Protein AF-A0A952LCQ3-F1 (afdb_monomer)

pLDDT: mean 89.58, std 14.25, range [39.19, 98.5]

Foldseek 3Di:
DDALVVQLVPLCVQQVPAQEEAEAEVVSLVVLVVCCPPPPRNVSSVSNNVVVVVQCVVVVAAQDWDDHYHNYTGHHHHPPPPPPDD

Mean predicted aligned error: 5.08 Å

Solvent-accessible surface area (backbone atoms only — not comparable to full-atom values): 4782 Å² total; per-residue (Å²): 110,56,54,51,69,55,32,51,75,35,42,62,53,86,55,70,53,40,66,40,76,42,38,32,46,47,66,37,58,55,51,32,60,75,32,41,81,40,91,85,51,7,67,29,20,46,48,29,52,46,53,52,49,53,48,26,66,76,62,74,50,39,76,50,80,38,83,37,65,64,76,9,2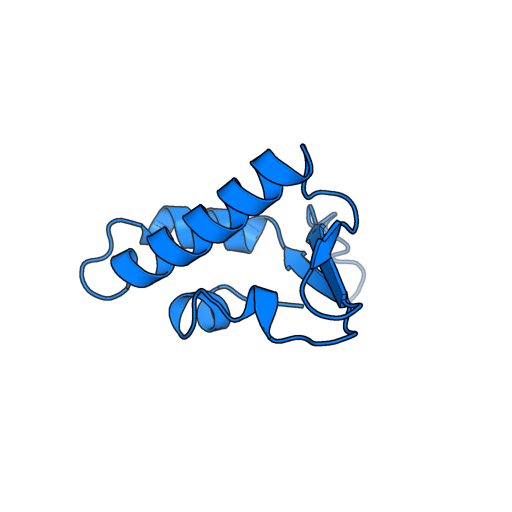7,36,24,40,39,75,78,72,82,72,85,68,82,133

Radius of gyration: 13.09 Å; Cα contacts (8 Å, |Δi|>4): 130; chains: 1; bounding box: 38×24×33 Å

Structure (mmCIF, N/CA/C/O backbone):
data_AF-A0A952LCQ3-F1
#
_entry.id   AF-A0A952LCQ3-F1
#
loop_
_atom_site.group_PDB
_atom_site.id
_atom_site.type_symbol
_atom_site.label_atom_id
_atom_site.label_alt_id
_atom_site.label_comp_id
_atom_site.label_asym_id
_atom_site.label_entity_id
_atom_site.label_seq_id
_atom_site.pdbx_PDB_ins_code
_atom_site.Cartn_x
_atom_site.Cartn_y
_atom_site.Cartn_z
_atom_site.occupancy
_atom_site.B_iso_or_equiv
_atom_site.auth_seq_id
_atom_site.auth_comp_id
_atom_site.auth_asym_id
_atom_site.auth_atom_id
_atom_site.pdbx_PDB_model_num
ATOM 1 N N . MET A 1 1 ? 10.043 5.827 -4.296 1.00 81.12 1 MET A N 1
ATOM 2 C CA . MET A 1 1 ? 9.824 5.014 -3.081 1.00 81.12 1 MET A CA 1
ATOM 3 C C . MET A 1 1 ? 8.572 5.542 -2.399 1.00 81.12 1 MET A C 1
ATOM 5 O O . MET A 1 1 ? 8.390 6.753 -2.426 1.00 81.12 1 MET A O 1
ATOM 9 N N . LEU A 1 2 ? 7.689 4.674 -1.902 1.00 85.38 2 LEU A N 1
ATOM 10 C CA . LEU A 1 2 ? 6.468 5.078 -1.196 1.00 85.38 2 LEU A CA 1
ATOM 11 C C . LEU A 1 2 ? 6.593 4.826 0.302 1.00 85.38 2 LEU A C 1
ATOM 13 O O . LEU A 1 2 ? 7.033 3.752 0.704 1.00 85.38 2 LEU A O 1
ATOM 17 N N . ASP A 1 3 ? 6.101 5.787 1.079 1.00 91.88 3 ASP A N 1
ATOM 18 C CA . ASP A 1 3 ? 6.047 5.730 2.536 1.00 91.88 3 ASP A CA 1
ATOM 19 C C . ASP A 1 3 ? 4.617 5.503 3.038 1.00 91.88 3 ASP A C 1
ATOM 21 O O . ASP A 1 3 ? 3.626 5.730 2.332 1.00 91.88 3 ASP A O 1
ATOM 25 N N . THR A 1 4 ? 4.499 5.118 4.306 1.00 93.75 4 THR A N 1
ATOM 26 C CA . THR A 1 4 ? 3.219 4.868 4.978 1.00 93.75 4 THR A CA 1
ATOM 27 C C . THR A 1 4 ? 2.300 6.086 4.957 1.00 93.75 4 THR A C 1
ATOM 29 O O . THR A 1 4 ? 1.102 5.942 4.726 1.00 93.75 4 THR A O 1
ATOM 32 N N . SER A 1 5 ? 2.835 7.298 5.133 1.00 95.50 5 SER A N 1
ATOM 33 C CA . SER A 1 5 ? 2.047 8.540 5.113 1.00 95.50 5 SER A CA 1
ATOM 34 C C . SER A 1 5 ? 1.327 8.760 3.779 1.00 95.50 5 SER A C 1
ATOM 36 O O . SER A 1 5 ? 0.166 9.177 3.769 1.00 95.50 5 SER A O 1
ATOM 38 N N . VAL A 1 6 ? 1.975 8.421 2.660 1.00 95.12 6 VAL A N 1
ATOM 39 C CA . VAL A 1 6 ? 1.385 8.518 1.319 1.00 95.12 6 VAL A CA 1
ATOM 40 C C . VAL A 1 6 ? 0.217 7.543 1.189 1.00 95.12 6 VAL A C 1
ATOM 42 O O . VAL A 1 6 ? -0.860 7.939 0.753 1.00 95.12 6 VAL A O 1
ATOM 45 N N . LEU A 1 7 ? 0.390 6.296 1.635 1.00 95.31 7 LEU A N 1
ATOM 46 C CA . LEU A 1 7 ? -0.650 5.261 1.561 1.00 95.31 7 LEU A CA 1
ATOM 47 C C . LEU A 1 7 ? -1.816 5.503 2.527 1.00 95.31 7 LEU A C 1
ATOM 49 O O . LEU A 1 7 ? -2.955 5.161 2.213 1.00 95.31 7 LEU A O 1
ATOM 53 N N . LEU A 1 8 ? -1.557 6.119 3.681 1.00 96.62 8 LEU A N 1
ATOM 54 C CA . LEU A 1 8 ? -2.603 6.544 4.613 1.00 96.62 8 LEU A CA 1
ATOM 55 C C . LEU A 1 8 ? -3.382 7.763 4.103 1.00 96.62 8 LEU A C 1
ATOM 57 O O . LEU A 1 8 ? -4.554 7.906 4.436 1.00 96.62 8 LEU A O 1
ATOM 61 N N . SER A 1 9 ? -2.757 8.615 3.287 1.00 95.94 9 SER A N 1
ATOM 62 C CA . SER A 1 9 ? -3.425 9.764 2.660 1.00 95.94 9 SER A CA 1
ATOM 63 C C . SER A 1 9 ? -4.220 9.353 1.419 1.00 95.94 9 SER A C 1
ATOM 65 O O . SER A 1 9 ? -5.308 9.866 1.168 1.00 95.94 9 SER A O 1
ATOM 67 N N . ASP A 1 10 ? -3.685 8.414 0.638 1.00 95.88 10 ASP A N 1
ATOM 68 C CA . ASP A 1 10 ? -4.329 7.853 -0.543 1.00 95.88 10 ASP A CA 1
ATOM 69 C C . ASP A 1 10 ? -3.927 6.380 -0.742 1.00 95.88 10 ASP A C 1
ATOM 71 O O . ASP A 1 10 ? -2.885 6.080 -1.332 1.00 95.88 10 ASP A O 1
ATOM 75 N N . PRO A 1 11 ? -4.786 5.430 -0.336 1.00 94.94 11 PRO A N 1
ATOM 76 C CA . PRO A 1 11 ? -4.530 4.001 -0.509 1.00 94.94 11 PRO A CA 1
ATOM 77 C C . PRO A 1 11 ? -4.343 3.565 -1.964 1.00 94.94 11 PRO A C 1
ATOM 79 O O . PRO A 1 11 ? -3.803 2.489 -2.223 1.00 94.94 11 PRO A O 1
ATOM 82 N N . LYS A 1 12 ? -4.812 4.373 -2.926 1.00 92.94 12 LYS A N 1
ATOM 83 C CA . LYS A 1 12 ? -4.681 4.103 -4.362 1.00 92.94 12 LYS A CA 1
ATOM 84 C C . LYS A 1 12 ? -3.405 4.685 -4.964 1.00 92.94 12 LYS A C 1
ATOM 86 O O . LYS A 1 12 ? -3.199 4.510 -6.163 1.00 92.94 12 LYS A O 1
ATOM 91 N N . ALA A 1 13 ? -2.552 5.343 -4.175 1.00 92.25 13 ALA A N 1
ATOM 92 C CA . ALA A 1 13 ? -1.335 5.972 -4.678 1.00 92.25 13 ALA A CA 1
ATOM 93 C C . ALA A 1 13 ? -0.461 4.982 -5.462 1.00 92.25 13 ALA A C 1
ATOM 95 O O . ALA A 1 13 ? 0.079 5.358 -6.495 1.00 92.25 13 ALA A O 1
ATOM 96 N N . ILE A 1 14 ? -0.415 3.703 -5.062 1.00 89.25 14 ILE A N 1
ATOM 97 C CA . ILE A 1 14 ? 0.346 2.648 -5.757 1.00 89.25 14 ILE A CA 1
ATOM 98 C C . ILE A 1 14 ? 0.001 2.492 -7.249 1.00 89.25 14 ILE A C 1
ATOM 100 O O . ILE A 1 14 ? 0.835 2.021 -8.012 1.00 89.25 14 ILE A O 1
ATOM 104 N N . PHE A 1 15 ? -1.191 2.919 -7.678 1.00 88.75 15 PHE A N 1
ATOM 105 C CA . PHE A 1 15 ? -1.654 2.826 -9.067 1.00 88.75 15 PHE A CA 1
ATOM 106 C C . PHE A 1 15 ? -1.462 4.119 -9.872 1.00 88.75 15 PHE A C 1
ATOM 108 O O . PHE A 1 15 ? -1.758 4.149 -11.062 1.00 88.75 15 PHE A O 1
ATOM 115 N N . ARG A 1 16 ? -1.015 5.212 -9.243 1.00 85.44 16 ARG A N 1
ATOM 116 C CA . ARG A 1 16 ? -0.995 6.551 -9.862 1.00 85.44 16 ARG A CA 1
ATOM 117 C C . ARG A 1 16 ? 0.323 6.912 -10.540 1.00 85.44 16 ARG A C 1
ATOM 119 O O . ARG A 1 16 ? 0.444 8.003 -11.084 1.00 85.44 16 ARG A O 1
ATOM 126 N N . PHE A 1 17 ? 1.307 6.021 -10.513 1.00 76.38 17 PHE A N 1
ATOM 127 C CA . PHE A 1 17 ? 2.675 6.347 -10.904 1.00 76.38 17 PHE A CA 1
ATOM 128 C C . PHE A 1 17 ? 2.988 6.167 -12.398 1.00 76.38 17 PHE A C 1
ATOM 130 O O . PHE A 1 17 ? 4.158 6.223 -12.760 1.00 76.38 17 PHE A O 1
ATOM 137 N N . ALA A 1 18 ? 1.978 6.057 -13.274 1.00 78.69 18 ALA A N 1
ATOM 138 C CA . ALA A 1 18 ? 2.147 5.929 -14.731 1.00 78.69 18 ALA A CA 1
ATOM 139 C C . ALA A 1 18 ? 3.282 4.941 -15.081 1.00 78.69 18 ALA A C 1
ATOM 141 O O . ALA A 1 18 ? 3.251 3.815 -14.599 1.00 78.69 18 ALA A O 1
ATOM 142 N N . GLU A 1 19 ? 4.306 5.382 -15.815 1.00 83.62 19 GLU A N 1
ATOM 143 C CA . GLU A 1 19 ? 5.446 4.570 -16.270 1.00 83.62 19 GLU A CA 1
ATOM 144 C C . GLU A 1 19 ? 6.559 4.363 -15.213 1.00 83.62 19 GLU A C 1
ATOM 146 O O . GLU A 1 19 ? 7.633 3.846 -15.519 1.00 83.62 19 GLU A O 1
ATOM 151 N N . HIS A 1 20 ? 6.363 4.781 -13.957 1.00 89.44 20 HIS A N 1
ATOM 152 C CA . HIS A 1 20 ? 7.432 4.758 -12.953 1.00 89.44 20 HIS A CA 1
ATOM 153 C C . HIS A 1 20 ? 7.513 3.434 -12.180 1.00 89.44 20 HIS A C 1
ATOM 155 O O . HIS A 1 20 ? 6.524 2.736 -11.950 1.00 89.44 20 HIS A O 1
ATOM 161 N N . ALA A 1 21 ? 8.721 3.134 -11.694 1.00 91.06 21 ALA A N 1
ATOM 162 C CA . ALA A 1 21 ? 8.970 2.051 -10.750 1.00 91.06 21 ALA A CA 1
ATOM 163 C C . ALA A 1 21 ? 8.685 2.495 -9.304 1.00 91.06 21 ALA A C 1
ATOM 165 O O . ALA A 1 21 ? 9.357 3.360 -8.734 1.00 91.06 21 ALA A O 1
ATOM 166 N N . VAL A 1 22 ? 7.695 1.860 -8.691 1.00 92.75 22 VAL A N 1
ATOM 167 C CA . VAL A 1 22 ? 7.282 2.039 -7.305 1.00 92.75 22 VAL A CA 1
ATOM 168 C C . VAL A 1 22 ? 7.956 0.981 -6.439 1.00 92.75 22 VAL A C 1
ATOM 170 O O . VAL A 1 22 ? 7.802 -0.220 -6.642 1.00 92.75 22 VAL A O 1
ATOM 173 N N . VAL A 1 23 ? 8.689 1.433 -5.427 1.00 93.62 23 VAL A N 1
ATOM 174 C CA . VAL A 1 23 ? 9.289 0.561 -4.412 1.00 93.62 23 VAL A CA 1
ATOM 175 C C . VAL A 1 23 ? 8.638 0.868 -3.073 1.00 93.62 23 VAL A C 1
ATOM 177 O O . VAL A 1 23 ? 8.628 2.030 -2.656 1.00 93.62 23 VAL A O 1
ATOM 180 N N . ILE A 1 24 ? 8.093 -0.164 -2.431 1.00 94.12 24 ILE A N 1
ATOM 181 C CA . ILE A 1 24 ? 7.495 -0.105 -1.095 1.00 94.12 24 ILE A CA 1
ATOM 182 C C . ILE A 1 24 ? 8.416 -0.869 -0.140 1.00 94.12 24 ILE A C 1
ATOM 184 O O . ILE A 1 24 ? 8.525 -2.088 -0.255 1.00 94.12 24 ILE A O 1
ATOM 188 N N . PRO A 1 25 ? 9.090 -0.207 0.806 1.00 94.31 25 PRO A N 1
ATOM 189 C CA . PRO A 1 25 ? 9.853 -0.909 1.829 1.00 94.31 25 PRO A CA 1
ATOM 190 C C . PRO A 1 25 ? 8.948 -1.837 2.653 1.00 94.31 25 PRO A C 1
ATOM 192 O O . PRO A 1 25 ? 7.847 -1.448 3.033 1.00 94.31 25 PRO A O 1
ATOM 195 N N . VAL A 1 26 ? 9.408 -3.040 3.006 1.00 93.69 26 VAL A N 1
ATOM 196 C CA . VAL A 1 26 ? 8.605 -4.000 3.795 1.00 93.69 26 VAL A CA 1
ATOM 197 C C . VAL A 1 26 ? 8.129 -3.419 5.132 1.00 93.69 26 VAL A C 1
ATOM 199 O O . VAL A 1 26 ? 7.044 -3.753 5.601 1.00 93.69 26 VAL A O 1
ATOM 202 N N . ILE A 1 27 ? 8.901 -2.496 5.719 1.00 94.94 27 ILE A N 1
ATOM 203 C CA . ILE A 1 27 ? 8.530 -1.808 6.960 1.00 94.94 27 ILE A CA 1
ATOM 204 C C . ILE A 1 27 ? 7.222 -1.016 6.815 1.00 94.94 27 ILE A C 1
ATOM 206 O O . ILE A 1 27 ? 6.432 -0.994 7.751 1.00 94.94 27 ILE A O 1
ATOM 210 N N . VAL A 1 28 ? 6.930 -0.471 5.629 1.00 95.81 28 VAL A N 1
ATOM 211 C CA . VAL A 1 28 ? 5.678 0.249 5.345 1.00 95.81 28 VAL A CA 1
ATOM 212 C C . VAL A 1 28 ? 4.471 -0.680 5.475 1.00 95.81 28 VAL A C 1
ATOM 214 O O . VAL A 1 28 ? 3.447 -0.290 6.028 1.00 95.81 28 VAL A O 1
ATOM 217 N N . VAL A 1 29 ? 4.590 -1.937 5.034 1.00 96.06 29 VAL A N 1
ATOM 218 C CA . VAL A 1 29 ? 3.518 -2.937 5.192 1.00 96.06 29 VAL A CA 1
ATOM 219 C C . VAL A 1 29 ? 3.257 -3.207 6.676 1.00 96.06 29 VAL A C 1
ATOM 221 O O . VAL A 1 29 ? 2.106 -3.192 7.113 1.00 96.06 29 VAL A O 1
ATOM 224 N N . SER A 1 30 ? 4.320 -3.378 7.466 1.00 96.44 30 SER A N 1
ATOM 225 C CA . SER A 1 30 ? 4.220 -3.569 8.919 1.00 96.44 30 SER A CA 1
ATOM 226 C C . SER A 1 30 ? 3.600 -2.361 9.629 1.00 96.44 30 SER A C 1
ATOM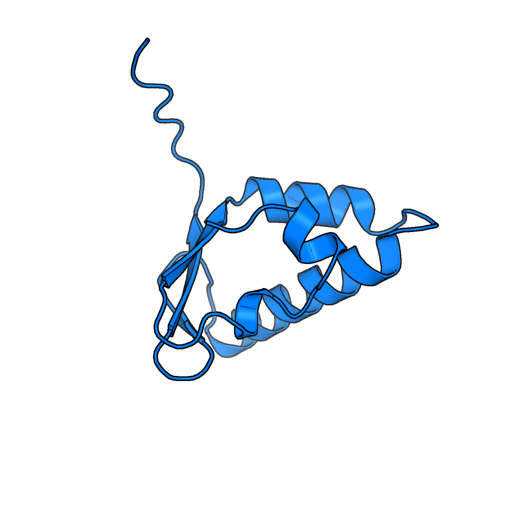 228 O O . SER A 1 30 ? 2.787 -2.527 10.539 1.00 96.44 30 SER A O 1
ATOM 230 N N . GLU A 1 31 ? 3.945 -1.142 9.215 1.00 97.56 31 GLU A N 1
ATOM 231 C CA . GLU A 1 31 ? 3.360 0.083 9.764 1.00 97.56 31 GLU A CA 1
ATOM 232 C C . GLU A 1 31 ? 1.863 0.190 9.446 1.00 97.56 31 GLU A C 1
ATOM 234 O O . GLU A 1 31 ? 1.071 0.500 10.338 1.00 97.56 31 GLU A O 1
ATOM 239 N N . LEU A 1 32 ? 1.445 -0.134 8.216 1.00 98.19 32 LEU A N 1
ATOM 240 C CA . LEU A 1 32 ? 0.028 -0.185 7.844 1.00 98.19 32 LEU A CA 1
ATOM 241 C C . LEU A 1 32 ? -0.743 -1.226 8.668 1.00 98.19 32 LEU A C 1
ATOM 243 O O . LEU A 1 32 ? -1.832 -0.923 9.159 1.00 98.19 32 LEU A O 1
ATOM 247 N N . GLU A 1 33 ? -0.182 -2.421 8.875 1.00 98.12 33 GLU A N 1
ATOM 248 C CA . GLU A 1 33 ? -0.779 -3.433 9.759 1.00 98.12 33 GLU A CA 1
ATOM 249 C C . GLU A 1 33 ? -0.943 -2.899 11.187 1.00 98.12 33 GLU A C 1
ATOM 251 O O . GLU A 1 33 ? -2.016 -3.036 11.776 1.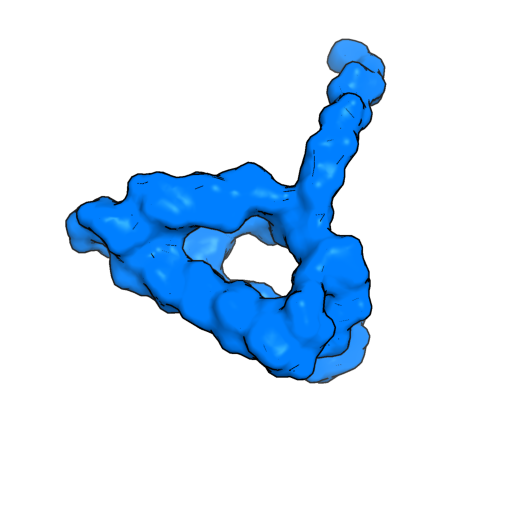00 98.12 33 GLU A O 1
ATOM 256 N N . GLY A 1 34 ? 0.059 -2.193 11.721 1.00 98.19 34 GLY A N 1
ATOM 257 C CA . GLY A 1 34 ? -0.026 -1.541 13.032 1.00 98.19 34 GLY A CA 1
ATOM 258 C C . GLY A 1 34 ? -1.123 -0.472 13.126 1.00 98.19 34 GLY A C 1
ATOM 259 O O .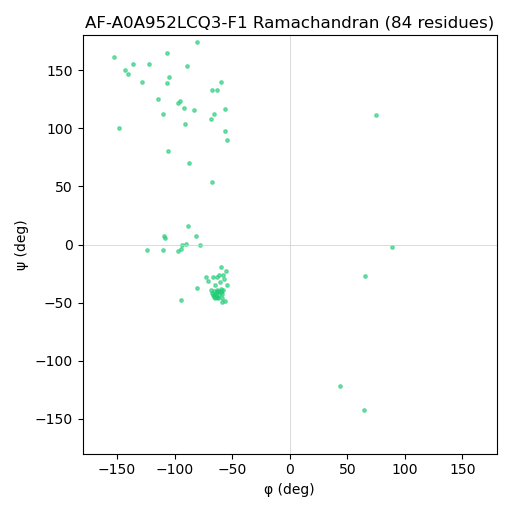 GLY A 1 34 ? -1.665 -0.231 14.205 1.00 98.19 34 GLY A O 1
ATOM 260 N N . LYS A 1 35 ? -1.500 0.145 12.001 1.00 98.31 35 LYS A N 1
ATOM 261 C CA . LYS A 1 35 ? -2.558 1.165 11.920 1.00 98.31 35 LYS A CA 1
ATOM 262 C C . LYS A 1 35 ? -3.934 0.614 11.557 1.00 98.31 35 LYS A C 1
ATOM 264 O O . LYS A 1 35 ? -4.905 1.364 11.589 1.00 98.31 35 LYS A O 1
ATOM 269 N N . ARG A 1 36 ? -4.082 -0.682 11.267 1.00 98.06 36 ARG A N 1
ATOM 270 C CA . ARG A 1 36 ? -5.343 -1.262 10.759 1.00 98.06 36 ARG A CA 1
ATOM 271 C C . ARG A 1 36 ? -6.564 -1.056 11.661 1.00 98.06 36 ARG A C 1
ATOM 273 O O . ARG A 1 36 ? -7.681 -1.087 11.153 1.00 98.06 36 ARG A O 1
ATOM 280 N N . ASN A 1 37 ? -6.364 -0.893 12.969 1.00 97.94 37 ASN A N 1
ATOM 281 C CA . ASN A 1 37 ? -7.425 -0.722 13.971 1.00 97.94 37 ASN A CA 1
ATOM 282 C C . ASN A 1 37 ? -7.495 0.710 14.519 1.00 97.94 37 ASN A C 1
ATOM 284 O O . ASN A 1 37 ? -8.257 0.970 15.446 1.00 97.94 37 ASN A O 1
ATOM 288 N N . ASP A 1 38 ? -6.699 1.622 13.966 1.00 98.12 38 ASP A N 1
ATOM 289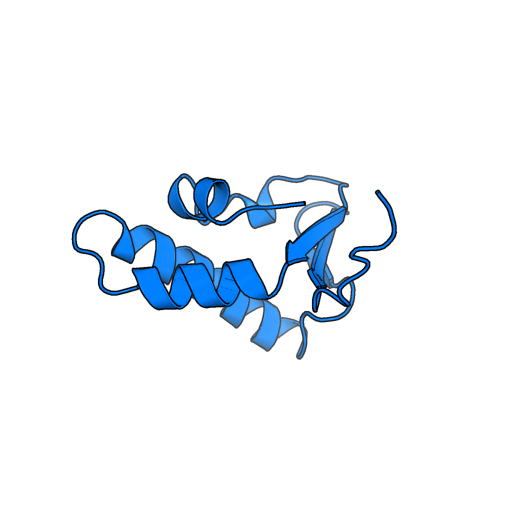 C CA . ASP A 1 38 ? -6.723 3.026 14.345 1.00 98.12 38 ASP A CA 1
ATOM 290 C C . ASP A 1 38 ? -8.098 3.641 13.998 1.00 98.12 38 ASP A C 1
ATOM 292 O O . ASP A 1 38 ? -8.611 3.394 12.895 1.00 98.12 38 ASP A O 1
ATOM 296 N N . PRO A 1 39 ? -8.728 4.393 14.920 1.00 97.44 39 PRO A N 1
ATOM 297 C CA . PRO A 1 39 ? -10.068 4.936 14.716 1.00 97.44 39 PRO A CA 1
ATOM 298 C C . PRO A 1 39 ? -10.133 5.989 13.605 1.00 97.44 39 PRO A C 1
ATOM 300 O O . PRO A 1 39 ? -11.176 6.118 12.966 1.00 97.44 39 PRO A O 1
ATOM 303 N N . GLU A 1 40 ? -9.044 6.713 13.347 1.00 97.25 40 GLU A N 1
ATOM 304 C CA . GLU A 1 40 ? -9.017 7.791 12.357 1.00 97.25 40 GLU A CA 1
ATOM 305 C C . GLU A 1 40 ? -8.510 7.283 11.007 1.00 97.25 40 GLU A C 1
ATOM 307 O O . GLU A 1 40 ? -9.130 7.517 9.968 1.00 97.25 40 GLU A O 1
ATOM 312 N N . ILE A 1 41 ? -7.402 6.537 11.016 1.00 97.81 41 ILE A N 1
ATOM 313 C CA . ILE A 1 41 ? -6.691 6.167 9.781 1.00 97.81 41 ILE A CA 1
ATOM 314 C C . ILE A 1 41 ? -6.794 4.685 9.412 1.00 97.81 41 ILE A C 1
ATOM 316 O O . ILE A 1 41 ? -6.371 4.284 8.323 1.00 97.81 41 ILE A O 1
ATOM 320 N N . GLY A 1 42 ? -7.408 3.853 10.257 1.00 98.25 42 GLY A N 1
ATOM 321 C CA . GLY A 1 42 ? -7.480 2.409 10.030 1.00 98.25 42 GLY A CA 1
ATOM 322 C C . GLY A 1 42 ? -8.257 2.024 8.773 1.00 98.25 42 GLY A C 1
ATOM 323 O O . GLY A 1 42 ? -7.950 1.011 8.146 1.00 98.25 42 GLY A O 1
ATOM 324 N N . TYR A 1 43 ? -9.223 2.842 8.344 1.00 98.06 43 TYR A N 1
ATOM 325 C CA . TYR A 1 43 ? -9.888 2.643 7.054 1.00 98.06 43 TYR A CA 1
ATOM 326 C C . TYR A 1 43 ? -8.888 2.678 5.888 1.00 98.06 43 TYR A C 1
ATOM 328 O O . TYR A 1 43 ? -8.874 1.751 5.075 1.00 98.06 43 TYR A O 1
ATOM 336 N N . PHE A 1 44 ? -8.032 3.701 5.837 1.00 98.19 44 PHE A N 1
ATOM 337 C CA . PHE A 1 44 ? -7.039 3.880 4.778 1.00 98.19 44 PHE A CA 1
ATOM 338 C C . PHE A 1 44 ? -5.969 2.790 4.827 1.00 98.19 44 PHE A C 1
ATOM 340 O O . PHE A 1 44 ? -5.677 2.180 3.800 1.00 98.19 44 PHE A O 1
ATOM 347 N N . ALA A 1 45 ? -5.485 2.454 6.026 1.00 98.31 45 ALA A N 1
ATOM 348 C CA . ALA A 1 45 ? -4.541 1.357 6.217 1.00 98.31 45 ALA A CA 1
ATOM 349 C C . ALA A 1 45 ? -5.083 0.028 5.664 1.00 98.31 45 ALA A C 1
ATOM 351 O O . ALA A 1 45 ? -4.424 -0.641 4.871 1.00 98.31 45 ALA A O 1
ATOM 352 N N . ARG A 1 46 ? -6.332 -0.325 6.004 1.00 98.50 46 ARG A N 1
ATOM 353 C CA . ARG A 1 46 ? -6.975 -1.552 5.508 1.00 98.50 46 ARG A CA 1
ATOM 354 C C . ARG A 1 46 ? -7.203 -1.534 3.994 1.00 98.50 46 ARG A C 1
ATOM 356 O O . ARG A 1 46 ? -7.136 -2.591 3.379 1.00 98.50 46 ARG A O 1
ATOM 363 N N . GLN A 1 47 ? -7.503 -0.379 3.395 1.00 98.38 47 GLN A N 1
ATOM 364 C CA . GLN A 1 47 ? -7.609 -0.256 1.934 1.00 98.38 47 GLN A CA 1
ATOM 365 C C . GLN A 1 47 ? -6.250 -0.482 1.259 1.00 98.38 47 GLN A C 1
ATOM 367 O O . GLN A 1 47 ? -6.173 -1.239 0.298 1.00 98.38 47 GLN A O 1
ATOM 372 N N . ALA A 1 48 ? -5.177 0.119 1.780 1.00 97.62 48 ALA A N 1
ATOM 373 C CA . ALA A 1 48 ? -3.839 -0.040 1.217 1.00 97.62 48 ALA A CA 1
ATOM 374 C C . ALA A 1 48 ? -3.366 -1.499 1.311 1.00 97.62 48 ALA A C 1
ATOM 376 O O . ALA A 1 48 ? -2.905 -2.059 0.321 1.00 97.62 48 ALA A O 1
ATOM 377 N N . LEU A 1 49 ? -3.564 -2.140 2.470 1.00 98.06 49 LEU A N 1
ATOM 378 C CA . LEU A 1 49 ? -3.257 -3.560 2.675 1.00 98.06 49 LEU A CA 1
ATOM 379 C C . LEU A 1 49 ? -4.048 -4.470 1.729 1.00 98.06 49 LEU A C 1
ATOM 381 O O . LEU A 1 49 ? -3.474 -5.401 1.175 1.00 98.06 49 LEU A O 1
ATOM 385 N N . ARG A 1 50 ? -5.338 -4.185 1.494 1.00 98.06 50 ARG A N 1
ATOM 386 C CA . ARG A 1 50 ? -6.139 -4.932 0.510 1.00 98.06 50 ARG A CA 1
ATOM 387 C C . ARG A 1 50 ? -5.590 -4.799 -0.901 1.00 98.06 50 ARG A C 1
ATOM 389 O O . ARG A 1 50 ? -5.427 -5.812 -1.560 1.00 98.06 50 ARG A O 1
ATOM 396 N N . ASN A 1 51 ? -5.252 -3.587 -1.337 1.00 96.31 51 ASN A N 1
ATOM 397 C CA . ASN A 1 51 ? -4.680 -3.383 -2.668 1.00 96.31 51 ASN A CA 1
ATOM 398 C C . ASN A 1 51 ? -3.363 -4.165 -2.841 1.00 96.31 51 ASN A C 1
ATOM 400 O O . ASN A 1 51 ? -3.122 -4.752 -3.892 1.00 96.31 51 ASN A O 1
ATOM 404 N N . LEU A 1 52 ? -2.515 -4.194 -1.805 1.00 96.12 52 LEU A N 1
ATOM 405 C CA . LEU A 1 52 ? -1.284 -4.988 -1.815 1.00 96.12 52 LEU A CA 1
ATOM 406 C C . LEU A 1 52 ? -1.575 -6.494 -1.853 1.00 96.12 52 LEU A C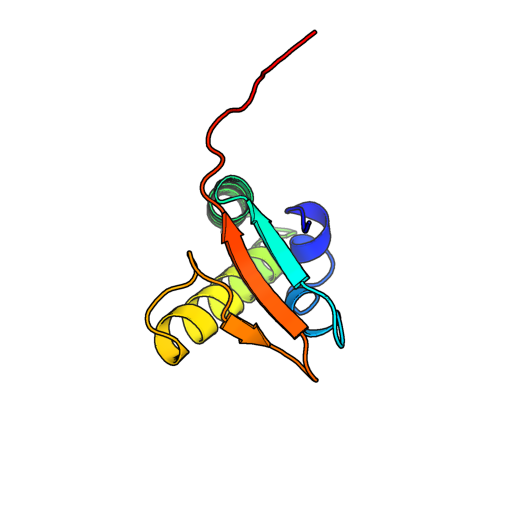 1
ATOM 408 O O . LEU A 1 52 ? -0.932 -7.213 -2.613 1.00 96.12 52 LEU A O 1
ATOM 412 N N . ASP A 1 53 ? -2.541 -6.978 -1.074 1.00 97.38 53 ASP A N 1
ATOM 413 C CA . ASP A 1 53 ? -2.910 -8.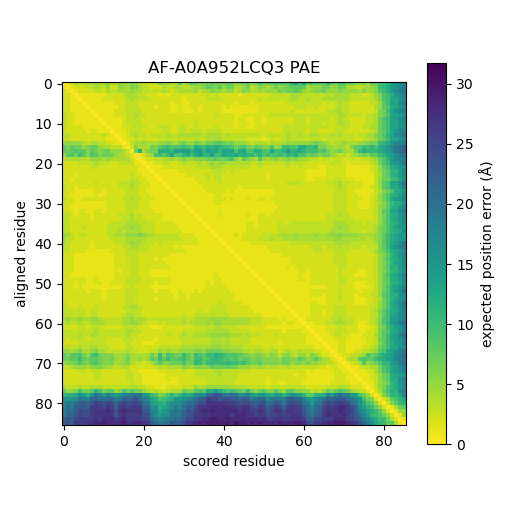395 -1.077 1.00 97.38 53 ASP A CA 1
ATOM 414 C C . ASP A 1 53 ? -3.528 -8.832 -2.414 1.00 97.38 53 ASP A C 1
ATOM 416 O O . ASP A 1 53 ? -3.168 -9.882 -2.933 1.00 97.38 53 ASP A O 1
ATOM 420 N N . GLU A 1 54 ? -4.371 -8.002 -3.031 1.00 96.75 54 GLU A N 1
ATOM 421 C CA . GLU A 1 54 ? -4.927 -8.246 -4.368 1.00 96.75 54 GLU A CA 1
ATOM 422 C C . GLU A 1 54 ? -3.820 -8.377 -5.422 1.00 96.75 54 GLU A C 1
ATOM 424 O O . GLU A 1 54 ? -3.818 -9.329 -6.204 1.00 96.75 54 GLU A O 1
ATOM 429 N N . LEU A 1 55 ? -2.831 -7.475 -5.405 1.00 95.44 55 LEU A N 1
ATOM 430 C CA . LEU A 1 55 ? -1.666 -7.561 -6.289 1.00 95.44 55 LEU A CA 1
ATOM 431 C C . LEU A 1 55 ? -0.829 -8.817 -6.015 1.00 95.44 55 LEU A C 1
ATOM 433 O O . LEU A 1 55 ? -0.394 -9.480 -6.955 1.00 95.44 55 LEU A O 1
ATOM 437 N N . ARG A 1 56 ? -0.629 -9.179 -4.742 1.00 96.56 56 ARG A N 1
ATOM 438 C CA . ARG A 1 56 ? 0.084 -10.405 -4.353 1.00 96.56 56 ARG A CA 1
ATOM 439 C C . ARG A 1 56 ? -0.644 -11.654 -4.841 1.00 96.56 56 ARG A C 1
ATOM 441 O O . ARG A 1 56 ? 0.008 -12.594 -5.272 1.00 96.56 56 ARG A O 1
ATOM 448 N N . VAL A 1 57 ? -1.972 -11.688 -4.761 1.00 97.38 57 VAL A N 1
ATOM 449 C CA . VAL A 1 57 ? -2.781 -12.808 -5.258 1.00 97.38 57 VAL A CA 1
ATOM 450 C C . VAL A 1 57 ? -2.710 -12.890 -6.783 1.00 97.38 57 VAL A C 1
ATOM 452 O O . VAL A 1 57 ? -2.564 -13.985 -7.316 1.00 97.38 57 VAL A O 1
ATOM 455 N N . LEU A 1 58 ? -2.762 -11.753 -7.481 1.00 96.44 58 LEU A N 1
ATOM 456 C CA . LEU A 1 58 ? -2.713 -11.700 -8.943 1.00 96.44 58 LEU A CA 1
ATOM 457 C C . LEU A 1 58 ? -1.345 -12.098 -9.519 1.00 96.44 58 LEU A C 1
ATOM 459 O O . LEU A 1 58 ? -1.285 -12.756 -10.555 1.00 96.44 58 LEU A O 1
ATOM 463 N N . HIS A 1 59 ? -0.258 -11.690 -8.865 1.00 95.69 59 HIS A N 1
ATOM 464 C CA . HIS A 1 59 ? 1.113 -11.883 -9.353 1.00 95.69 59 HIS A CA 1
ATOM 465 C C . HIS A 1 59 ? 1.917 -12.916 -8.552 1.00 95.69 59 HIS A C 1
ATOM 467 O O . HIS A 1 59 ? 3.123 -13.042 -8.754 1.00 95.69 59 HIS A O 1
ATOM 473 N N . GLU A 1 60 ? 1.268 -13.629 -7.628 1.00 95.81 60 GLU A N 1
ATOM 474 C CA . GLU A 1 60 ? 1.814 -14.635 -6.695 1.00 95.81 60 GLU A CA 1
ATOM 475 C C . GLU A 1 60 ? 2.808 -14.101 -5.646 1.00 95.81 60 GLU A C 1
ATOM 477 O O . GLU A 1 60 ? 2.934 -14.656 -4.550 1.00 95.81 60 GLU A O 1
ATOM 482 N N . ARG A 1 61 ? 3.509 -13.009 -5.952 1.00 94.25 61 ARG A N 1
ATOM 483 C CA . ARG A 1 61 ? 4.561 -12.408 -5.132 1.00 94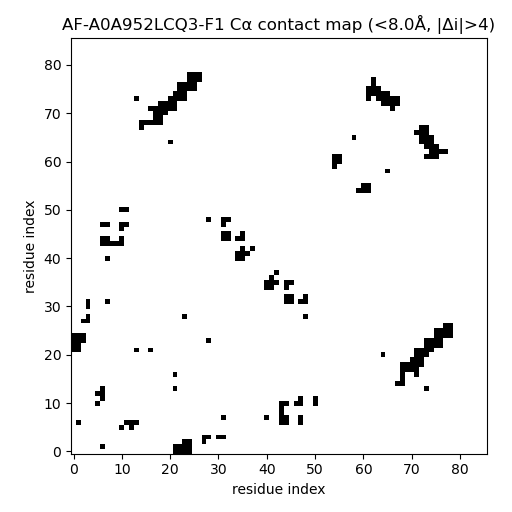.25 61 ARG A CA 1
ATOM 484 C C . ARG A 1 61 ? 4.682 -10.909 -5.398 1.00 94.25 61 ARG A C 1
ATOM 486 O O . ARG A 1 61 ? 4.245 -10.423 -6.434 1.00 94.25 61 ARG A O 1
ATOM 493 N N . LEU A 1 62 ? 5.314 -10.185 -4.472 1.00 96.06 62 LEU A N 1
ATOM 494 C CA . LEU A 1 62 ? 5.574 -8.743 -4.601 1.00 96.06 62 LEU A CA 1
ATOM 495 C C . LEU A 1 62 ? 7.055 -8.369 -4.467 1.00 96.06 62 LEU A C 1
ATOM 497 O O . LEU A 1 62 ? 7.401 -7.211 -4.638 1.00 96.06 62 LEU A O 1
ATOM 501 N N . ASP A 1 63 ? 7.945 -9.305 -4.155 1.00 94.56 63 ASP A N 1
ATOM 502 C CA . ASP A 1 63 ? 9.380 -9.051 -3.949 1.00 94.56 63 ASP A CA 1
ATOM 503 C C . ASP A 1 63 ? 10.181 -8.876 -5.256 1.00 94.56 63 ASP A C 1
ATOM 505 O O . ASP A 1 63 ? 11.378 -8.595 -5.229 1.00 94.56 63 ASP A O 1
ATOM 509 N N . PHE A 1 64 ? 9.509 -8.977 -6.405 1.00 93.88 64 PHE A N 1
ATOM 510 C CA . PHE A 1 64 ? 10.027 -8.666 -7.738 1.00 93.88 64 PHE A CA 1
ATOM 511 C C . PHE A 1 64 ? 9.155 -7.588 -8.396 1.00 93.88 64 PHE A C 1
ATOM 513 O O . PHE A 1 64 ? 7.984 -7.475 -8.033 1.00 93.88 64 PHE A O 1
ATOM 520 N N . PRO A 1 65 ? 9.688 -6.796 -9.353 1.00 94.62 65 PRO A N 1
ATOM 521 C CA . PRO A 1 65 ? 8.879 -5.843 -10.107 1.00 94.62 65 PRO A CA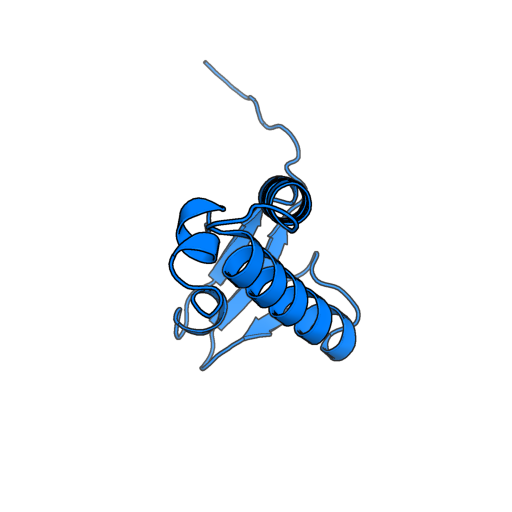 1
ATOM 522 C C . PRO A 1 65 ? 7.701 -6.541 -10.795 1.00 94.62 65 PRO A C 1
ATOM 524 O O . PRO A 1 65 ? 7.899 -7.378 -11.675 1.00 94.62 65 PRO A O 1
ATOM 527 N N . ILE A 1 66 ? 6.486 -6.177 -10.400 1.00 94.94 66 ILE A N 1
ATOM 528 C CA . ILE A 1 66 ? 5.238 -6.575 -11.051 1.00 94.94 66 ILE A CA 1
ATOM 529 C C . ILE A 1 66 ? 4.678 -5.391 -11.842 1.00 94.94 66 ILE A C 1
ATOM 531 O O . ILE A 1 66 ? 4.832 -4.252 -11.400 1.00 94.94 66 ILE A O 1
ATOM 535 N N . PRO A 1 67 ? 4.047 -5.611 -13.004 1.00 92.38 67 PRO A N 1
ATOM 536 C CA . PRO A 1 67 ? 3.456 -4.523 -13.771 1.00 92.38 67 PRO A CA 1
ATOM 537 C C . PRO A 1 67 ? 2.262 -3.922 -13.021 1.00 92.38 67 PRO A C 1
ATOM 539 O O . PRO A 1 67 ? 1.391 -4.649 -12.549 1.00 92.38 67 PRO A O 1
ATOM 542 N N . VAL A 1 68 ? 2.202 -2.593 -12.935 1.00 88.62 68 VAL A N 1
ATOM 543 C CA . VAL A 1 68 ? 1.051 -1.859 -12.387 1.00 88.62 68 VAL A CA 1
ATOM 544 C C . VAL A 1 68 ? 0.786 -0.597 -13.204 1.00 88.62 68 VAL A C 1
ATOM 546 O O . VAL A 1 68 ? 1.715 0.046 -13.687 1.00 88.62 68 VAL A O 1
ATOM 549 N N . GLY A 1 69 ? -0.486 -0.210 -13.325 1.00 80.75 69 GLY A N 1
ATOM 550 C CA . GLY A 1 69 ? -0.873 0.984 -14.079 1.00 80.75 69 GLY A CA 1
ATOM 551 C C . GLY A 1 69 ? -0.565 0.865 -15.575 1.00 80.75 69 GLY A C 1
ATOM 552 O O . GLY A 1 69 ? -0.731 -0.204 -16.160 1.00 80.75 69 GLY A O 1
ATOM 553 N N . ASP A 1 70 ? -0.140 1.973 -16.182 1.00 83.19 70 ASP A N 1
ATOM 554 C CA . ASP A 1 70 ? 0.137 2.084 -17.619 1.00 83.19 70 ASP A CA 1
ATOM 555 C C . ASP A 1 70 ? 1.656 2.114 -17.857 1.00 83.19 70 ASP A C 1
ATOM 557 O O . ASP A 1 70 ? 2.274 3.173 -17.934 1.00 83.19 70 ASP A O 1
ATOM 561 N N . GLY A 1 71 ? 2.279 0.932 -17.843 1.00 83.81 71 GLY A N 1
ATOM 562 C CA . GLY A 1 71 ? 3.719 0.754 -18.084 1.00 83.81 71 GLY A CA 1
ATOM 563 C C . GLY A 1 71 ? 4.630 0.838 -16.851 1.00 83.81 71 GLY A C 1
ATOM 564 O O . GLY A 1 71 ? 5.836 0.626 -16.974 1.00 83.81 71 GLY A O 1
ATOM 565 N N . GLY A 1 72 ? 4.084 1.111 -15.665 1.00 91.06 72 GLY A N 1
ATOM 566 C CA . GLY A 1 72 ? 4.829 1.153 -14.407 1.00 91.06 72 GLY A CA 1
ATOM 567 C C . GLY A 1 72 ? 5.083 -0.221 -13.793 1.00 91.06 72 GLY A C 1
ATOM 568 O O . GLY A 1 72 ? 4.584 -1.256 -14.246 1.00 91.06 72 GLY A O 1
ATOM 569 N N . SER A 1 73 ? 5.855 -0.231 -12.707 1.00 94.12 73 SER A N 1
ATOM 570 C CA . SER A 1 73 ? 6.066 -1.445 -11.913 1.00 94.12 73 SER A CA 1
ATOM 571 C C . SER A 1 73 ? 5.990 -1.181 -10.419 1.00 94.12 73 SER A C 1
ATOM 573 O O . SER A 1 73 ? 6.225 -0.065 -9.966 1.00 94.12 73 SER A O 1
ATOM 575 N N . LEU A 1 74 ? 5.665 -2.211 -9.646 1.00 95.31 74 LEU A N 1
ATOM 576 C CA . LEU A 1 74 ? 5.655 -2.181 -8.192 1.00 95.31 74 LEU A CA 1
ATOM 577 C C . LEU A 1 74 ? 6.469 -3.347 -7.649 1.00 95.31 74 LEU A C 1
ATOM 579 O O . LEU A 1 74 ? 6.378 -4.459 -8.157 1.00 95.31 74 LEU A O 1
ATOM 583 N N . ARG A 1 75 ? 7.237 -3.111 -6.589 1.00 95.56 75 ARG A N 1
ATOM 584 C CA . ARG A 1 75 ? 7.793 -4.183 -5.758 1.00 95.56 75 ARG A CA 1
ATOM 585 C C . ARG A 1 75 ? 7.822 -3.789 -4.292 1.00 95.56 75 ARG A C 1
ATOM 587 O O . ARG A 1 75 ? 8.003 -2.617 -3.957 1.00 95.56 75 ARG A O 1
ATOM 594 N N . VAL A 1 76 ? 7.702 -4.785 -3.428 1.00 95.25 76 VAL A N 1
ATOM 595 C CA . VAL A 1 76 ? 7.981 -4.689 -2.003 1.00 95.25 76 VAL A CA 1
ATOM 596 C C . VAL A 1 76 ? 9.437 -5.074 -1.778 1.00 95.25 76 VAL A C 1
ATOM 598 O O . VAL A 1 76 ? 9.849 -6.193 -2.068 1.00 95.25 76 VAL A O 1
ATOM 601 N N . GLU A 1 77 ? 10.235 -4.142 -1.276 1.00 93.81 77 GLU A N 1
ATOM 602 C CA . GLU A 1 77 ? 11.648 -4.375 -1.001 1.00 93.81 77 GLU A CA 1
ATOM 603 C C . GLU A 1 77 ? 11.846 -4.726 0.472 1.00 93.81 77 GLU A C 1
ATOM 605 O O . GLU A 1 77 ? 11.511 -3.954 1.374 1.00 93.81 77 GLU A O 1
ATOM 610 N N . LEU A 1 78 ? 12.424 -5.900 0.729 1.00 85.69 78 LEU A N 1
ATOM 611 C CA . LEU A 1 78 ? 13.028 -6.177 2.024 1.00 85.69 78 LEU A CA 1
ATOM 612 C C . LEU A 1 78 ? 14.224 -5.236 2.142 1.00 85.69 78 LEU A C 1
ATOM 614 O O . LEU A 1 78 ? 15.183 -5.389 1.388 1.00 85.69 78 LEU A O 1
ATOM 618 N N . ASN A 1 79 ? 14.165 -4.264 3.054 1.00 72.19 79 ASN A N 1
ATOM 619 C CA . ASN A 1 79 ? 15.327 -3.444 3.375 1.00 72.19 79 ASN A CA 1
ATOM 620 C C . ASN A 1 79 ? 16.458 -4.387 3.810 1.00 72.19 79 ASN A C 1
ATOM 622 O O . ASN A 1 79 ? 16.515 -4.803 4.965 1.00 72.19 79 ASN A O 1
ATOM 626 N N . HIS A 1 80 ? 17.371 -4.731 2.901 1.00 56.62 80 HIS A N 1
ATOM 627 C CA . HIS A 1 80 ? 18.716 -5.088 3.308 1.00 56.62 80 HIS A CA 1
ATOM 628 C C . HIS A 1 80 ? 19.286 -3.781 3.823 1.00 56.62 80 HIS A C 1
ATOM 630 O O . HIS A 1 80 ? 19.472 -2.841 3.054 1.00 56.62 80 HIS A O 1
ATOM 636 N N . SER A 1 81 ? 19.448 -3.688 5.137 1.00 48.97 81 SER A N 1
ATOM 637 C CA . SER A 1 81 ? 20.058 -2.553 5.805 1.00 48.97 81 SER A CA 1
ATOM 638 C C . SER A 1 81 ? 21.436 -2.300 5.205 1.00 48.97 81 SER A C 1
ATOM 640 O O . SER A 1 81 ? 22.437 -2.803 5.703 1.00 48.97 81 SER A O 1
ATOM 642 N N . ASN A 1 82 ? 21.498 -1.478 4.163 1.00 43.28 82 ASN A N 1
ATOM 643 C CA . ASN A 1 82 ? 22.683 -0.709 3.881 1.00 43.28 82 ASN A CA 1
ATOM 644 C C . ASN A 1 82 ? 22.554 0.591 4.674 1.00 43.28 82 ASN A C 1
ATOM 646 O O . ASN A 1 82 ? 22.406 1.675 4.126 1.00 43.28 82 ASN A O 1
ATOM 650 N N . MET A 1 83 ? 22.666 0.452 6.000 1.00 47.06 83 MET A N 1
ATOM 651 C CA . MET A 1 83 ? 23.295 1.460 6.859 1.00 47.06 83 MET A CA 1
ATOM 652 C C . MET A 1 83 ? 24.796 1.490 6.524 1.00 47.06 83 MET A C 1
ATOM 654 O O . MET A 1 83 ? 25.654 1.279 7.376 1.00 47.06 83 MET A O 1
ATOM 658 N N . SER A 1 84 ? 25.124 1.675 5.247 1.00 39.19 84 SER A N 1
ATOM 659 C CA . SER A 1 84 ? 26.475 2.005 4.843 1.00 39.19 84 SER A CA 1
ATOM 660 C C . SER A 1 84 ? 26.568 3.518 4.816 1.00 39.19 84 SER A C 1
ATOM 662 O O . SER A 1 84 ? 26.138 4.117 3.836 1.00 39.19 84 SER A O 1
ATOM 664 N N . VAL A 1 85 ? 27.218 4.051 5.863 1.00 43.03 85 VAL A N 1
ATOM 665 C CA . VAL A 1 85 ? 28.171 5.179 5.782 1.00 43.03 85 VAL A CA 1
ATOM 666 C C . VAL A 1 85 ? 27.465 6.542 5.571 1.00 43.03 85 VAL A C 1
ATOM 668 O O . VAL A 1 85 ? 26.895 6.774 4.515 1.00 43.03 85 VAL A O 1
ATOM 671 N N . LEU A 1 86 ? 27.428 7.514 6.497 1.00 40.31 86 LEU A N 1
ATOM 672 C CA . LEU A 1 86 ? 28.283 7.931 7.626 1.00 40.31 86 LEU A CA 1
ATOM 673 C C . LEU A 1 86 ? 27.464 8.736 8.646 1.00 40.31 86 LEU A C 1
ATOM 675 O O . LEU A 1 86 ? 26.526 9.436 8.204 1.00 40.31 86 LEU A O 1
#

Secondary structure (DSSP, 8-state):
---HHHHHH-TTGGG--TTPEEEEEHHHHHHHHHHTT-TTTHHHHHHHHHHHHHHHHHHS-SSS-EEETTTEEEEEE---------

Sequence (86 aa):
MLDTSVLLSDPKAIFRFAEHAVVIPVIVVSELEGKRNDPEIGYFARQALRNLDELRVLHERLDFPIPVGDGGSLRVELNHSNMSVL